Protein AF-A0A2M6YML8-F1 (afdb_monomer_lite)

Secondary structure (DSSP, 8-state):
-HHHHHHTT----TTSPP--HHHHHHHHHHHHHHHHHHHHTT-

Structure (mmCIF, N/CA/C/O backbone):
data_AF-A0A2M6YML8-F1
#
_entry.id   AF-A0A2M6YML8-F1
#
loop_
_atom_site.group_PDB
_atom_site.id
_atom_site.type_symbol
_atom_site.label_atom_id
_atom_site.label_alt_id
_atom_site.label_comp_id
_atom_site.label_asym_id
_atom_site.label_entity_id
_atom_site.label_seq_id
_atom_site.pdbx_PDB_ins_code
_atom_site.Cartn_x
_atom_site.Cartn_y
_atom_site.Cartn_z
_atom_site.occupan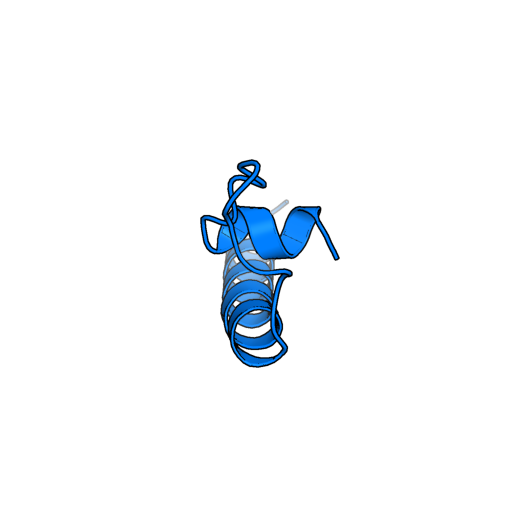cy
_atom_site.B_iso_or_equiv
_atom_site.auth_seq_id
_atom_site.auth_comp_id
_atom_site.auth_asym_id
_atom_site.auth_atom_id
_atom_site.pdbx_PDB_model_num
ATOM 1 N N . MET A 1 1 ? -4.830 10.169 3.476 1.00 60.56 1 MET A N 1
ATOM 2 C CA . MET A 1 1 ? -4.861 8.877 4.201 1.00 60.56 1 MET A CA 1
ATOM 3 C C . MET A 1 1 ? -5.854 7.840 3.655 1.00 60.56 1 MET A C 1
ATOM 5 O O . MET A 1 1 ? -5.561 6.663 3.768 1.00 60.56 1 MET A O 1
ATOM 9 N N . ARG A 1 2 ? -7.000 8.200 3.043 1.00 67.19 2 ARG A N 1
ATOM 10 C CA . ARG A 1 2 ? -7.990 7.197 2.569 1.00 67.19 2 ARG A CA 1
ATOM 11 C C . ARG A 1 2 ? -7.542 6.307 1.400 1.00 67.19 2 ARG A C 1
ATOM 13 O O . ARG A 1 2 ? -7.983 5.169 1.335 1.00 67.19 2 ARG A O 1
ATOM 20 N N . LEU A 1 3 ? -6.726 6.818 0.475 1.00 72.88 3 LEU A N 1
ATOM 21 C CA . LEU A 1 3 ? -6.269 6.048 -0.695 1.00 72.88 3 LEU A CA 1
ATOM 22 C C . LEU A 1 3 ? -5.311 4.925 -0.298 1.00 72.88 3 LEU A C 1
ATOM 24 O O . LEU A 1 3 ? -5.506 3.794 -0.714 1.00 72.88 3 LEU A O 1
ATOM 28 N N . VAL A 1 4 ? -4.341 5.239 0.563 1.00 74.12 4 VAL A N 1
ATOM 29 C CA . VAL A 1 4 ? -3.386 4.261 1.096 1.00 74.12 4 VAL A CA 1
ATOM 30 C C . VAL A 1 4 ? -4.119 3.203 1.918 1.00 74.12 4 VAL A C 1
ATOM 32 O O . VAL A 1 4 ? -3.992 2.032 1.616 1.00 74.12 4 VAL A O 1
ATOM 35 N N . ALA A 1 5 ? -5.012 3.605 2.829 1.00 76.00 5 ALA A N 1
ATOM 36 C CA . ALA A 1 5 ? -5.805 2.655 3.615 1.00 76.00 5 ALA A CA 1
ATOM 37 C C . ALA A 1 5 ? -6.614 1.664 2.746 1.00 76.00 5 ALA A C 1
ATOM 39 O O . ALA A 1 5 ? -6.799 0.504 3.104 1.00 76.00 5 ALA A O 1
ATOM 40 N N . ARG A 1 6 ? -7.117 2.104 1.582 1.00 77.81 6 ARG A N 1
ATOM 41 C CA . ARG A 1 6 ? -7.848 1.222 0.656 1.00 77.81 6 ARG A CA 1
ATOM 42 C C . ARG A 1 6 ? -6.962 0.133 0.050 1.00 77.81 6 ARG A C 1
ATOM 44 O O . ARG A 1 6 ? -7.492 -0.926 -0.270 1.00 77.81 6 ARG A O 1
ATOM 51 N N . LEU A 1 7 ? -5.655 0.368 -0.080 1.00 78.31 7 LEU A N 1
ATOM 52 C CA . LEU A 1 7 ? -4.700 -0.648 -0.535 1.00 78.31 7 LEU A CA 1
ATOM 53 C C . LEU A 1 7 ? -4.571 -1.788 0.481 1.00 78.31 7 LEU A C 1
ATOM 55 O O . LEU A 1 7 ? -4.443 -2.936 0.073 1.00 78.31 7 LEU A O 1
ATOM 59 N N . GLY A 1 8 ? -4.716 -1.497 1.776 1.00 71.06 8 GLY A N 1
ATOM 60 C CA . GLY A 1 8 ? -4.783 -2.500 2.844 1.00 71.06 8 GLY A CA 1
ATOM 61 C C . GLY A 1 8 ? -6.135 -3.151 3.066 1.00 71.06 8 GLY A C 1
ATOM 62 O O . GLY A 1 8 ? -6.315 -3.860 4.053 1.00 71.06 8 GLY A O 1
ATOM 63 N N . GLY A 1 9 ? -7.123 -2.886 2.208 1.00 75.31 9 GLY A N 1
ATOM 64 C CA . GLY A 1 9 ? -8.474 -3.418 2.376 1.00 75.31 9 GLY A CA 1
ATOM 65 C C . GLY A 1 9 ? -9.362 -2.610 3.327 1.00 75.31 9 GLY A C 1
ATOM 66 O O . GLY A 1 9 ? -10.413 -3.101 3.741 1.00 75.31 9 GLY A O 1
ATOM 67 N N . TYR A 1 10 ? -9.009 -1.360 3.654 1.00 80.69 10 TYR A N 1
ATOM 68 C CA . TYR A 1 10 ? -9.930 -0.459 4.349 1.00 80.69 10 TYR A CA 1
ATOM 69 C C . TYR A 1 10 ? -11.088 -0.058 3.429 1.00 80.69 10 TYR A C 1
ATOM 71 O O . TYR A 1 10 ? -10.965 0.811 2.559 1.00 80.69 10 TYR A O 1
ATOM 79 N N . LEU A 1 11 ? -12.242 -0.683 3.647 1.00 79.31 11 LEU A N 1
ATOM 80 C CA . LEU A 1 11 ? -13.452 -0.472 2.852 1.00 79.31 11 LEU A CA 1
ATOM 81 C C . LEU A 1 11 ? -14.234 0.774 3.293 1.00 79.31 11 LEU A C 1
ATOM 83 O O . LEU A 1 11 ? -15.058 1.287 2.535 1.00 79.31 11 LEU A O 1
ATOM 87 N N . GLY A 1 12 ? -13.960 1.298 4.492 1.00 77.62 12 GLY A N 1
ATOM 88 C CA . GLY A 1 12 ? -14.661 2.457 5.041 1.00 77.62 12 GLY A CA 1
ATOM 89 C C . GLY A 1 12 ? -16.125 2.159 5.362 1.00 77.62 12 GLY A C 1
ATOM 90 O O . GLY A 1 12 ? -16.975 3.042 5.230 1.00 77.62 12 GLY A O 1
ATOM 91 N N . ARG A 1 13 ? -16.434 0.915 5.750 1.00 84.31 13 ARG A N 1
ATOM 92 C CA . ARG A 1 13 ? -17.763 0.527 6.232 1.00 84.31 13 ARG A CA 1
ATOM 93 C C . ARG A 1 13 ? -18.070 1.266 7.529 1.00 84.31 13 ARG A C 1
ATOM 95 O O . ARG A 1 13 ? -17.173 1.655 8.268 1.00 84.31 13 ARG A O 1
ATOM 102 N N . LYS A 1 14 ? -19.360 1.407 7.839 1.00 77.62 14 LYS A N 1
ATOM 103 C CA . LYS A 1 14 ? -19.841 2.144 9.022 1.00 77.62 14 LYS A CA 1
ATOM 104 C C . LYS A 1 14 ? -19.232 1.654 10.352 1.00 77.62 14 LYS A C 1
ATOM 106 O O . LYS A 1 14 ? -19.143 2.444 11.281 1.00 77.62 14 LYS A O 1
ATOM 111 N N . ASN A 1 15 ? -18.807 0.388 10.412 1.00 76.50 15 ASN A N 1
ATOM 112 C CA . ASN A 1 15 ? -18.176 -0.241 11.577 1.00 76.50 15 ASN A CA 1
ATOM 113 C C . ASN A 1 15 ? -16.678 -0.532 11.394 1.00 76.50 15 ASN A C 1
ATOM 115 O O . ASN A 1 15 ? -16.089 -1.170 12.265 1.00 76.50 15 ASN A O 1
ATOM 119 N N . ASP A 1 16 ? -16.057 -0.127 10.283 1.00 74.31 16 ASP A N 1
ATOM 120 C CA . ASP A 1 16 ? -14.609 -0.281 10.173 1.00 74.31 16 ASP A CA 1
ATOM 121 C C . ASP A 1 16 ? -13.952 0.727 11.142 1.00 74.31 16 ASP A C 1
ATOM 123 O O . ASP A 1 16 ? -14.296 1.916 11.116 1.00 74.31 16 ASP A O 1
ATOM 127 N N . PRO A 1 17 ? -13.032 0.286 12.018 1.00 71.50 17 PRO A N 1
ATOM 128 C CA . PRO A 1 17 ? -12.310 1.195 12.898 1.00 71.50 17 PRO A CA 1
ATOM 129 C C . PRO A 1 17 ? -11.469 2.167 12.059 1.00 71.50 17 PRO A C 1
ATOM 131 O O . PRO A 1 17 ? -10.981 1.779 10.996 1.00 71.50 17 PRO A O 1
ATOM 134 N N . PRO A 1 18 ? -11.278 3.423 12.503 1.00 74.56 18 PRO A N 1
ATOM 135 C CA . PRO A 1 18 ? -10.510 4.405 11.747 1.00 74.56 18 PRO A CA 1
ATOM 136 C C . PRO A 1 18 ? -9.117 3.853 11.396 1.00 74.56 18 PRO A C 1
ATOM 138 O O . PRO A 1 18 ? -8.536 3.140 12.218 1.00 74.56 18 PRO A O 1
ATOM 141 N N . PRO A 1 19 ? -8.563 4.175 10.20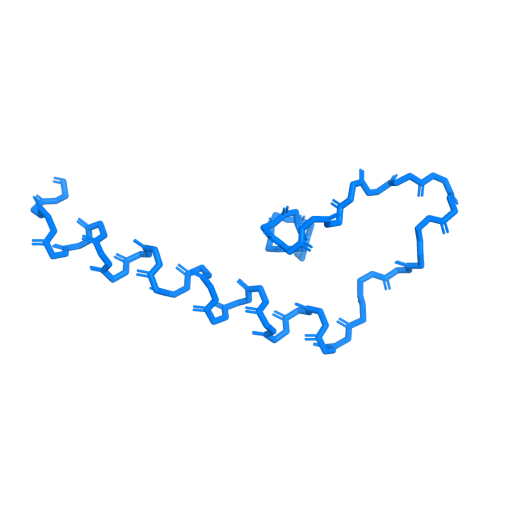9 1.00 72.81 19 PRO A N 1
ATOM 142 C CA . PRO A 1 19 ? -7.273 3.647 9.774 1.00 72.81 19 PRO A CA 1
ATOM 143 C C . PRO A 1 19 ? -6.191 3.951 10.815 1.00 72.81 19 PRO A C 1
ATOM 145 O O . PRO A 1 19 ? -5.821 5.107 11.022 1.00 72.81 19 PRO A O 1
ATOM 148 N N . GLY A 1 20 ? -5.728 2.912 11.509 1.00 78.75 20 GLY A N 1
ATOM 149 C CA . GLY A 1 20 ? -4.718 3.027 12.556 1.00 78.75 20 GLY A CA 1
ATOM 150 C C . GLY A 1 20 ? -3.307 3.114 11.981 1.00 78.75 20 GLY A C 1
ATOM 15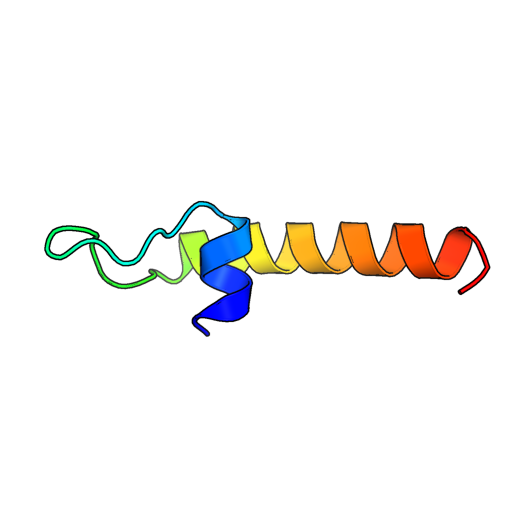1 O O . GLY A 1 20 ? -3.064 2.720 10.842 1.00 78.75 20 GLY A O 1
ATOM 152 N N . HIS A 1 21 ? -2.353 3.577 12.793 1.00 75.50 21 HIS A N 1
ATOM 153 C CA . HIS A 1 21 ? -0.954 3.735 12.381 1.00 75.50 21 HIS A CA 1
ATOM 154 C C . HIS A 1 21 ? -0.372 2.457 11.752 1.00 75.50 21 HIS A C 1
ATOM 156 O O . HIS A 1 21 ? 0.237 2.536 10.695 1.00 75.50 21 HIS A O 1
ATOM 162 N N . GLN A 1 22 ? -0.616 1.279 12.333 1.00 74.00 22 GLN A N 1
ATOM 163 C CA . GLN A 1 22 ? -0.125 0.002 11.789 1.00 74.00 22 GLN A CA 1
ATOM 164 C C . GLN A 1 22 ? -0.648 -0.293 10.376 1.00 74.00 22 GLN A C 1
ATOM 166 O O . GLN A 1 22 ? 0.133 -0.679 9.510 1.00 74.00 22 GLN A O 1
ATOM 171 N N . LEU A 1 23 ? -1.942 -0.055 10.135 1.00 72.56 23 LEU A N 1
ATOM 172 C CA . LEU A 1 23 ? -2.558 -0.216 8.817 1.00 72.56 23 LEU A CA 1
ATOM 173 C C . LEU A 1 23 ? -1.907 0.742 7.808 1.00 72.56 23 LEU A C 1
ATOM 175 O O . LEU A 1 23 ? -1.503 0.343 6.725 1.00 72.56 23 LEU A O 1
ATOM 179 N N . MET A 1 24 ? -1.707 1.998 8.212 1.00 78.62 24 MET A N 1
ATOM 180 C CA . MET A 1 24 ? -1.089 3.013 7.362 1.00 78.62 24 MET A CA 1
ATOM 181 C C . MET A 1 24 ? 0.356 2.675 6.966 1.00 78.62 24 MET A C 1
ATOM 183 O O . MET A 1 24 ? 0.726 2.926 5.823 1.00 78.62 24 MET A O 1
ATOM 187 N N . TRP A 1 25 ? 1.165 2.125 7.879 1.00 78.19 25 TRP A N 1
ATOM 188 C CA . TRP A 1 25 ? 2.552 1.729 7.595 1.00 78.19 25 TRP A CA 1
ATOM 189 C C . TRP A 1 25 ? 2.621 0.561 6.613 1.00 78.19 25 TRP A C 1
ATOM 191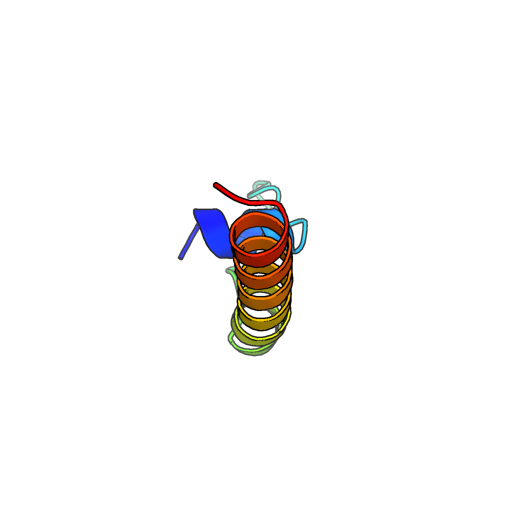 O O . TRP A 1 25 ? 3.339 0.644 5.620 1.00 78.19 25 TRP A O 1
ATOM 201 N N . HIS A 1 26 ? 1.846 -0.495 6.868 1.00 80.19 26 HIS A N 1
ATOM 202 C CA . HIS A 1 26 ? 1.793 -1.667 5.997 1.00 80.19 26 HIS A CA 1
ATOM 203 C C . HIS A 1 26 ? 1.361 -1.288 4.571 1.00 80.19 26 HIS A C 1
ATOM 205 O O . HIS A 1 26 ? 2.006 -1.652 3.587 1.00 80.19 26 HIS A O 1
ATOM 211 N N . ASP A 1 27 ? 0.313 -0.477 4.464 1.00 78.19 27 ASP A N 1
ATOM 212 C CA . ASP A 1 27 ? -0.249 -0.075 3.178 1.00 78.19 27 ASP A CA 1
ATOM 213 C C . ASP A 1 27 ? 0.655 0.893 2.417 1.00 78.19 27 ASP A C 1
ATOM 215 O O . ASP A 1 27 ? 0.685 0.898 1.186 1.00 78.19 27 ASP A O 1
ATOM 219 N N . TYR A 1 28 ? 1.419 1.705 3.146 1.00 83.25 28 TYR A N 1
ATOM 220 C CA . TYR A 1 28 ? 2.423 2.580 2.558 1.00 83.25 28 TYR A CA 1
ATOM 221 C C . TYR A 1 28 ? 3.590 1.783 1.964 1.00 83.25 28 TYR A C 1
ATOM 223 O O . TYR A 1 28 ? 4.001 2.060 0.838 1.00 83.25 28 TYR A O 1
ATOM 231 N N . SER A 1 29 ? 4.078 0.754 2.663 1.00 86.56 29 SER A N 1
ATOM 232 C CA . SER A 1 29 ? 5.107 -0.149 2.130 1.00 86.56 29 SER A CA 1
ATOM 233 C C . SER A 1 29 ? 4.626 -0.878 0.874 1.00 86.56 29 SER A C 1
ATOM 235 O O . SER A 1 29 ? 5.367 -0.990 -0.101 1.00 86.56 29 SER A O 1
ATOM 237 N N . TYR A 1 30 ? 3.365 -1.314 0.863 1.00 87.06 30 TYR A N 1
ATOM 238 C CA . TYR A 1 30 ? 2.763 -1.958 -0.303 1.00 87.06 30 TYR A CA 1
ATOM 239 C C . TYR A 1 30 ? 2.640 -1.000 -1.497 1.00 87.06 30 TYR A C 1
ATOM 241 O O . TYR A 1 30 ? 2.956 -1.362 -2.631 1.00 87.06 30 TYR A O 1
ATOM 249 N N . LEU A 1 31 ? 2.245 0.252 -1.245 1.00 89.44 31 LEU A N 1
ATOM 250 C CA . LEU A 1 31 ? 2.223 1.295 -2.268 1.00 89.44 31 LEU A CA 1
ATOM 251 C C . LEU A 1 31 ? 3.620 1.556 -2.847 1.00 89.44 31 LEU A C 1
ATOM 253 O O . LEU A 1 31 ? 3.755 1.649 -4.065 1.00 89.44 31 LEU A O 1
ATOM 257 N 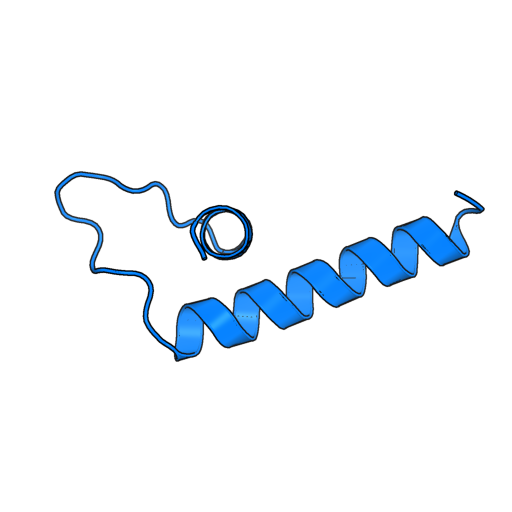N . GLN A 1 32 ? 4.652 1.654 -2.003 1.00 90.50 32 GLN A N 1
ATOM 258 C CA . GLN A 1 32 ? 6.027 1.841 -2.475 1.00 90.50 32 GLN A CA 1
ATOM 259 C C . GLN A 1 32 ? 6.468 0.706 -3.400 1.00 90.50 32 GLN A C 1
ATOM 261 O O . GLN A 1 32 ? 6.997 0.988 -4.472 1.00 90.50 32 GLN A O 1
ATOM 266 N N . LEU A 1 33 ? 6.179 -0.546 -3.036 1.00 91.12 33 LEU A N 1
ATOM 267 C CA . LEU A 1 33 ? 6.515 -1.710 -3.854 1.00 91.12 33 LEU A CA 1
ATOM 268 C C . LEU A 1 33 ? 5.845 -1.659 -5.238 1.00 91.12 33 LEU A C 1
ATOM 270 O O . LEU A 1 33 ? 6.484 -1.945 -6.249 1.00 91.12 33 LEU A O 1
ATOM 274 N N . MET A 1 34 ? 4.570 -1.262 -5.305 1.00 88.69 34 MET A N 1
ATOM 275 C CA . MET A 1 34 ? 3.869 -1.121 -6.587 1.00 88.69 34 MET A CA 1
ATOM 276 C C . MET A 1 34 ? 4.452 0.004 -7.449 1.00 88.69 34 MET A C 1
ATOM 278 O O . MET A 1 34 ? 4.630 -0.179 -8.652 1.00 88.69 34 MET A O 1
ATOM 282 N N . CYS A 1 35 ? 4.774 1.151 -6.846 1.00 91.88 35 CYS A N 1
ATOM 283 C CA . CYS A 1 35 ? 5.416 2.262 -7.551 1.00 91.88 35 CYS A CA 1
ATOM 284 C C . CYS A 1 35 ? 6.801 1.876 -8.084 1.00 91.88 35 CYS A C 1
ATOM 286 O O . CYS A 1 35 ? 7.169 2.268 -9.191 1.00 91.88 35 CYS A O 1
ATOM 288 N N . GLU A 1 36 ? 7.559 1.100 -7.313 1.00 93.06 36 GLU A N 1
ATOM 289 C CA . GLU A 1 36 ? 8.872 0.601 -7.708 1.00 93.06 36 GLU A CA 1
ATOM 290 C C . GLU A 1 36 ? 8.752 -0.375 -8.884 1.00 93.06 36 GLU A C 1
ATOM 292 O O . GLU A 1 36 ? 9.402 -0.178 -9.909 1.00 93.06 36 GLU A O 1
ATOM 297 N N . GLY A 1 37 ? 7.831 -1.342 -8.813 1.00 91.12 37 GLY A N 1
ATOM 298 C CA . GLY A 1 37 ? 7.534 -2.247 -9.927 1.00 91.12 37 GLY A CA 1
ATOM 299 C C . GLY A 1 37 ? 7.101 -1.520 -11.207 1.00 91.12 37 GLY A C 1
ATOM 300 O O . GLY A 1 37 ? 7.603 -1.834 -12.283 1.00 91.12 37 GLY A O 1
ATOM 301 N N . PHE A 1 38 ? 6.229 -0.512 -11.094 1.00 92.31 38 PHE A N 1
ATOM 302 C CA . PHE A 1 38 ? 5.780 0.308 -12.228 1.00 92.31 38 PHE A CA 1
ATOM 303 C C . PHE A 1 38 ? 6.925 1.117 -12.859 1.00 92.31 38 PHE A C 1
ATOM 305 O O . PHE A 1 38 ? 7.056 1.188 -14.082 1.00 92.31 38 PHE A O 1
ATOM 312 N N . SER A 1 39 ? 7.790 1.694 -12.021 1.00 92.88 39 SER A N 1
ATOM 313 C CA . SER A 1 39 ? 8.961 2.451 -12.481 1.00 92.88 39 SER A CA 1
ATOM 314 C C . SER A 1 39 ? 9.966 1.548 -13.198 1.00 92.88 39 SER A C 1
ATOM 316 O O . SER A 1 39 ? 10.532 1.931 -14.218 1.00 92.88 39 SER A O 1
ATOM 318 N N . LEU A 1 40 ? 10.157 0.325 -12.696 1.00 91.88 40 LEU A N 1
ATOM 319 C CA . LEU A 1 40 ? 11.028 -0.679 -13.306 1.00 91.88 40 LEU A CA 1
ATOM 320 C C . LEU A 1 40 ? 10.457 -1.247 -14.614 1.00 91.88 40 LEU A C 1
ATOM 322 O O . LEU A 1 40 ? 11.231 -1.647 -15.481 1.00 91.88 40 LEU A O 1
ATOM 326 N N . SER A 1 41 ? 9.130 -1.265 -14.790 1.00 85.81 41 SER A N 1
ATOM 327 C CA . SER A 1 41 ? 8.497 -1.721 -16.036 1.00 85.81 41 SER A CA 1
ATOM 328 C C . SER A 1 41 ? 8.543 -0.699 -17.178 1.00 85.81 41 SER A C 1
ATOM 330 O O . SER A 1 41 ? 8.106 -1.016 -18.282 1.00 85.81 41 SER A O 1
ATOM 332 N N . GLY A 1 42 ? 9.091 0.497 -16.944 1.00 73.88 42 GLY A N 1
ATOM 333 C CA . GLY A 1 42 ? 9.337 1.493 -17.987 1.00 73.88 42 GLY A CA 1
ATOM 334 C C . GLY A 1 42 ? 8.314 2.623 -18.105 1.00 73.88 42 GLY A C 1
ATOM 335 O O . GLY A 1 42 ? 8.473 3.396 -19.038 1.00 73.88 42 GLY A O 1
ATOM 336 N N . GLY A 1 43 ? 7.351 2.738 -17.175 1.00 54.41 43 GLY A N 1
ATOM 337 C CA . GLY A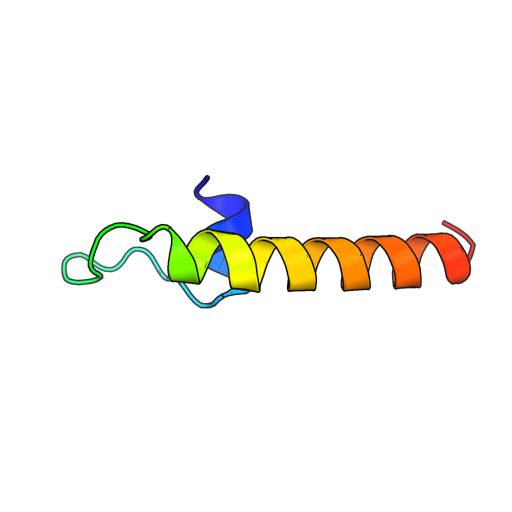 1 43 ? 6.479 3.915 -16.986 1.00 54.41 43 GLY A CA 1
ATOM 338 C C . GLY A 1 43 ? 5.629 4.360 -18.173 1.00 54.41 43 GLY A C 1
ATOM 339 O O . GLY A 1 43 ? 6.170 5.057 -19.056 1.00 54.41 43 GLY A O 1
#

Sequence (43 aa):
MRLVARLGGYLGRKNDPPPGHQLMWHDYSYLQLMCEGFSLSGG

pLDDT: mean 79.59, std 8.65, range [54.41, 93.06]

Radius of gyration: 12.21 Å; chains: 1; bounding box: 31×12×31 Å

Foldseek 3Di:
DVVLLVQLVCPVPPPDPPCDPVSNVVSVVVVVVVVVVVVVVPD